Protein AF-A0A2I0R6A2-F1 (afdb_monomer)

Nearest PDB structures (foldseek):
  1ihr-assembly1_A  TM=4.446E-01  e=3.724E+00  Escherichia coli

InterPro domains:
  IPR037682 TonB, C-terminal [PF03544] (69-120)

Structure (mmCIF, N/CA/C/O backbone):
data_AF-A0A2I0R6A2-F1
#
_entry.id   AF-A0A2I0R6A2-F1
#
loop_
_atom_site.group_PDB
_atom_site.id
_atom_site.type_symbol
_atom_site.label_atom_id
_atom_site.label_alt_id
_atom_site.label_comp_id
_atom_site.label_asym_id
_atom_site.label_entity_id
_atom_site.label_seq_id
_atom_site.pdbx_PDB_ins_code
_atom_site.Cartn_x
_atom_site.Cartn_y
_atom_site.Cartn_z
_atom_site.occupancy
_atom_site.B_iso_or_equiv
_atom_site.auth_seq_id
_atom_site.auth_comp_id
_atom_site.auth_asym_id
_atom_site.auth_atom_id
_atom_site.pdbx_PDB_model_num
ATOM 1 N N . MET A 1 1 ? 25.725 -19.251 46.374 1.00 68.19 1 MET A N 1
ATOM 2 C CA . MET A 1 1 ? 26.656 -18.684 45.368 1.00 68.19 1 MET A CA 1
ATOM 3 C C . MET A 1 1 ? 27.340 -19.747 44.499 1.00 68.19 1 MET A C 1
ATOM 5 O O . MET A 1 1 ? 27.272 -19.630 43.287 1.00 68.19 1 MET A O 1
ATOM 9 N N . LYS A 1 2 ? 27.905 -20.830 45.061 1.00 69.00 2 LYS A N 1
ATOM 10 C CA . LYS A 1 2 ? 28.638 -21.866 44.290 1.00 69.00 2 LYS A CA 1
ATOM 11 C C . LYS A 1 2 ? 27.820 -22.585 43.194 1.00 69.00 2 LYS A C 1
ATOM 13 O O . LYS A 1 2 ? 28.358 -22.893 42.141 1.00 69.00 2 LYS A O 1
ATOM 18 N N . ARG A 1 3 ? 26.513 -22.802 43.409 1.00 73.00 3 ARG A N 1
ATOM 19 C CA . ARG A 1 3 ? 25.616 -23.455 42.430 1.00 73.00 3 ARG A CA 1
ATOM 20 C C . ARG A 1 3 ? 25.331 -22.590 41.193 1.00 73.00 3 ARG A C 1
ATOM 22 O O . ARG A 1 3 ? 25.258 -23.122 40.099 1.00 73.00 3 ARG A O 1
ATOM 29 N N . PHE A 1 4 ? 25.247 -21.269 41.355 1.00 83.38 4 PHE A N 1
ATOM 30 C CA . PHE A 1 4 ? 25.045 -20.339 40.235 1.00 83.38 4 PHE A CA 1
ATOM 31 C C . PHE A 1 4 ? 26.308 -20.175 39.384 1.00 83.38 4 PHE A C 1
ATOM 33 O O . PHE A 1 4 ? 26.213 -20.115 38.164 1.00 83.38 4 PHE A O 1
ATOM 40 N N . VAL A 1 5 ? 27.488 -20.184 40.014 1.00 85.69 5 VAL A N 1
ATOM 41 C CA . VAL A 1 5 ? 28.778 -20.156 39.301 1.00 85.69 5 VAL A CA 1
ATOM 42 C C . VAL A 1 5 ? 28.961 -21.418 38.450 1.00 85.69 5 VAL A C 1
ATOM 44 O O . VAL A 1 5 ? 29.410 -21.322 37.314 1.00 85.69 5 VAL A O 1
ATOM 47 N N . LEU A 1 6 ? 28.545 -22.586 38.955 1.00 81.19 6 LEU A N 1
ATOM 48 C CA . LEU A 1 6 ? 28.593 -23.839 38.195 1.00 81.19 6 LEU A CA 1
ATOM 49 C C . LEU A 1 6 ? 27.650 -23.815 36.977 1.00 81.19 6 LEU A C 1
ATOM 51 O O . LEU A 1 6 ? 28.043 -24.244 35.899 1.00 81.19 6 LEU A O 1
ATOM 55 N N . VAL A 1 7 ? 26.432 -23.281 37.132 1.00 83.56 7 VAL A N 1
ATOM 56 C CA . VAL A 1 7 ? 25.452 -23.171 36.033 1.00 83.56 7 VAL A CA 1
ATOM 57 C C . VAL A 1 7 ? 25.918 -22.178 34.964 1.00 83.56 7 VAL A C 1
ATOM 59 O O . VAL A 1 7 ? 25.796 -22.473 33.780 1.00 83.56 7 VAL A O 1
ATOM 62 N N . LEU A 1 8 ? 26.520 -21.049 35.359 1.00 82.19 8 LEU A N 1
ATOM 63 C CA . LEU A 1 8 ? 27.106 -20.084 34.420 1.00 82.19 8 LEU A CA 1
ATOM 64 C C . LEU A 1 8 ? 28.306 -20.660 33.659 1.00 82.19 8 LEU A C 1
ATOM 66 O O . LEU A 1 8 ? 28.421 -20.437 32.457 1.00 82.19 8 LEU A O 1
ATOM 70 N N . LEU A 1 9 ? 29.161 -21.444 34.322 1.00 82.44 9 LEU A N 1
ATOM 71 C CA . LEU A 1 9 ? 30.262 -22.144 33.654 1.00 82.44 9 LEU A CA 1
ATOM 72 C C . LEU A 1 9 ? 29.755 -23.205 32.669 1.00 82.44 9 LEU A C 1
ATOM 74 O O . LEU A 1 9 ? 30.326 -23.354 31.592 1.00 82.44 9 LEU A O 1
ATOM 78 N N . PHE A 1 10 ? 28.661 -23.897 32.992 1.00 86.25 10 PHE A N 1
ATOM 79 C CA . PHE A 1 10 ? 28.057 -24.880 32.091 1.00 86.25 10 PHE A CA 1
ATOM 80 C C . PHE A 1 10 ? 27.416 -24.226 30.858 1.00 86.25 10 PHE A C 1
ATOM 82 O O . PHE A 1 10 ? 27.575 -24.713 29.741 1.00 86.25 10 PHE A O 1
ATOM 89 N N . PHE A 1 11 ? 26.739 -23.090 31.043 1.00 83.88 11 PHE A N 1
ATOM 9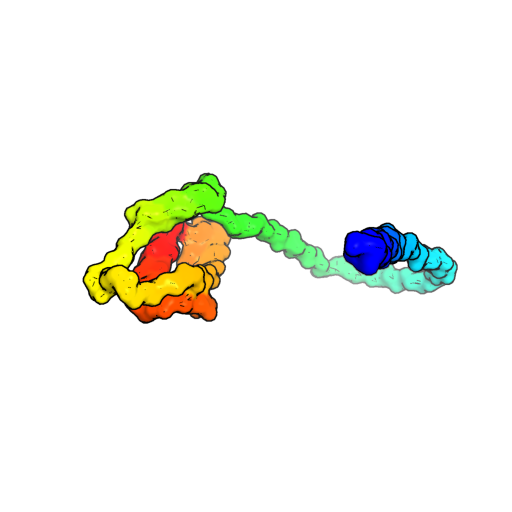0 C CA . PHE A 1 11 ? 26.166 -22.316 29.940 1.00 83.88 11 PHE A CA 1
ATOM 91 C C . PHE A 1 11 ? 27.252 -21.725 29.029 1.00 83.88 11 PHE A C 1
ATOM 93 O O . PHE A 1 11 ? 27.122 -21.773 27.809 1.00 83.88 11 PHE A O 1
ATOM 100 N N . ALA A 1 12 ? 28.356 -21.234 29.604 1.00 83.88 12 ALA A N 1
ATOM 101 C CA . ALA A 1 12 ? 29.505 -20.752 28.837 1.00 83.88 12 ALA A CA 1
ATOM 102 C C . ALA A 1 12 ? 30.196 -21.880 28.044 1.00 83.88 12 ALA A C 1
ATOM 104 O O . ALA A 1 12 ? 30.609 -21.665 26.905 1.00 83.88 12 ALA A O 1
ATOM 105 N N . LEU A 1 13 ? 30.270 -23.092 28.609 1.00 81.00 13 LEU A N 1
ATOM 106 C CA . LEU A 1 13 ? 30.822 -24.268 27.930 1.00 81.00 13 LEU A CA 1
ATOM 107 C C . LEU A 1 13 ? 29.955 -24.710 26.737 1.00 81.00 13 LEU A C 1
ATOM 109 O O . LEU A 1 13 ? 30.496 -25.075 25.697 1.00 81.00 13 LEU A O 1
ATOM 113 N N . LEU A 1 14 ? 28.623 -24.625 26.848 1.00 76.75 14 LEU A N 1
ATOM 114 C CA . LEU A 1 14 ? 27.700 -24.952 25.751 1.00 76.75 14 LEU A CA 1
ATOM 115 C C . LEU A 1 14 ? 27.826 -23.999 24.551 1.00 76.75 14 LEU A C 1
ATOM 117 O O . LEU A 1 14 ? 27.720 -24.439 23.407 1.00 76.75 14 LEU A O 1
ATOM 121 N N . ILE A 1 15 ? 28.098 -22.713 24.791 1.00 74.25 15 ILE A N 1
ATOM 122 C CA . ILE A 1 15 ? 28.253 -21.715 23.718 1.00 74.25 15 ILE A CA 1
ATOM 123 C C . ILE A 1 15 ? 29.521 -21.978 22.885 1.00 74.25 15 ILE A C 1
ATOM 125 O O . ILE A 1 15 ? 29.502 -21.790 21.670 1.00 74.25 15 ILE A O 1
ATOM 129 N N . LEU A 1 16 ? 30.602 -22.479 23.496 1.00 68.56 16 LEU A N 1
ATOM 130 C CA . LEU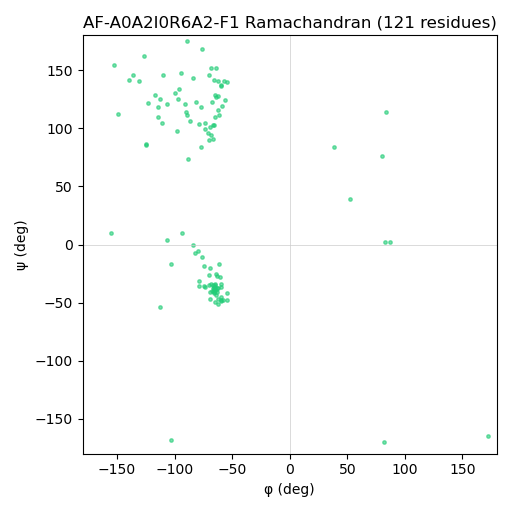 A 1 16 ? 31.856 -22.771 22.784 1.00 68.56 16 LEU A CA 1
ATOM 131 C C . LEU A 1 16 ? 31.759 -23.969 21.825 1.00 68.56 16 LEU A C 1
ATOM 133 O O . LEU A 1 16 ? 32.474 -24.002 20.827 1.00 68.56 16 LEU A O 1
ATOM 137 N N . ILE A 1 17 ? 30.857 -24.924 22.072 1.00 71.62 17 IL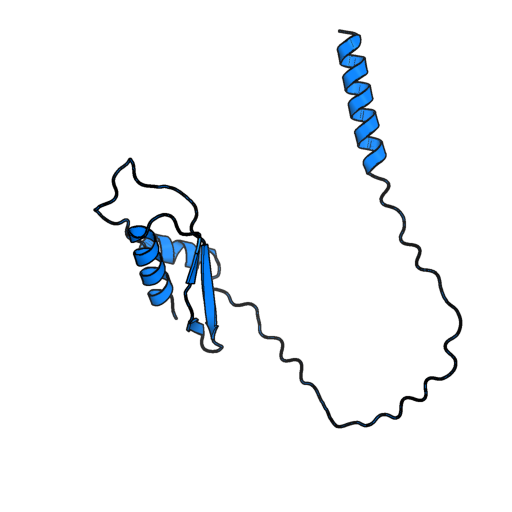E A N 1
ATOM 138 C CA . ILE A 1 17 ? 30.691 -26.111 21.211 1.00 71.62 17 ILE A CA 1
ATOM 139 C C . ILE A 1 17 ? 29.968 -25.758 19.893 1.00 71.62 17 ILE A C 1
ATOM 141 O O . ILE A 1 17 ? 30.083 -26.485 18.911 1.00 71.62 17 ILE A O 1
ATOM 145 N N . SER A 1 18 ? 29.269 -24.620 19.818 1.00 62.72 18 SER A N 1
ATOM 146 C CA . SER A 1 18 ? 28.452 -24.263 18.643 1.00 62.72 18 SER A CA 1
ATOM 147 C C . SER A 1 18 ? 29.219 -23.588 17.492 1.00 62.72 18 SER A C 1
ATOM 149 O O . SER A 1 18 ? 28.607 -23.271 16.478 1.00 62.72 18 SER A O 1
ATOM 151 N N . GLN A 1 19 ? 30.534 -23.358 17.611 1.00 60.31 19 GLN A N 1
ATOM 152 C CA . GLN A 1 19 ? 31.314 -22.594 16.616 1.00 60.31 19 GLN A CA 1
ATOM 153 C C . GLN A 1 19 ? 32.246 -23.433 15.718 1.00 60.31 19 GLN A C 1
ATOM 155 O O . GLN A 1 19 ? 32.932 -22.861 14.875 1.00 60.31 19 GLN A O 1
ATOM 160 N N . SER A 1 20 ? 32.267 -24.769 15.800 1.00 60.34 20 SER A N 1
ATOM 161 C CA . SER A 1 20 ? 32.939 -25.581 14.768 1.00 60.34 20 SER A CA 1
ATOM 162 C C . SER A 1 20 ? 31.969 -25.906 13.630 1.00 60.34 20 SER A C 1
ATOM 164 O O . SER A 1 20 ? 31.479 -27.027 13.502 1.00 60.34 20 SER A O 1
ATOM 166 N N . GLY A 1 21 ? 31.670 -24.900 12.808 1.00 54.72 21 GLY A N 1
ATOM 167 C CA . GLY A 1 21 ? 31.137 -25.125 11.468 1.00 54.72 21 GLY A CA 1
ATOM 168 C C . GLY A 1 21 ? 32.131 -25.977 10.675 1.00 54.72 21 GLY A C 1
ATOM 169 O O . GLY A 1 21 ? 33.293 -25.606 10.526 1.00 54.72 21 GLY A O 1
ATOM 170 N N . ASN A 1 22 ? 31.685 -27.155 10.248 1.00 63.34 22 ASN A N 1
ATOM 171 C CA . ASN A 1 22 ? 32.499 -28.169 9.585 1.00 63.34 22 ASN A CA 1
ATOM 172 C C . ASN A 1 22 ? 33.181 -27.626 8.313 1.00 63.34 22 ASN A C 1
ATOM 174 O O . ASN A 1 22 ? 32.535 -26.904 7.548 1.00 63.34 22 ASN A O 1
ATOM 178 N N . PRO A 1 23 ? 34.442 -27.998 8.025 1.00 50.81 23 PRO A N 1
ATOM 179 C CA . PRO A 1 23 ? 35.037 -27.717 6.728 1.00 50.81 23 PRO A CA 1
ATOM 180 C C . PRO A 1 23 ? 34.272 -28.489 5.648 1.00 50.81 23 PRO A C 1
ATOM 182 O O . PRO A 1 23 ? 34.090 -29.703 5.742 1.00 50.81 23 PRO A O 1
ATOM 185 N N . VAL A 1 24 ? 33.816 -27.774 4.621 1.00 48.28 24 VAL A N 1
ATOM 186 C CA . VAL A 1 24 ? 33.248 -28.377 3.414 1.00 48.28 24 VAL A CA 1
ATOM 187 C C . VAL A 1 24 ? 34.374 -29.115 2.694 1.00 48.28 24 VAL A C 1
ATOM 189 O O . VAL A 1 24 ? 35.223 -28.504 2.049 1.00 48.28 24 VAL A O 1
ATOM 192 N N . ILE A 1 25 ? 34.387 -30.438 2.832 1.00 51.78 25 ILE A N 1
ATOM 193 C CA . ILE A 1 25 ? 35.120 -31.339 1.950 1.00 51.78 25 ILE A CA 1
ATOM 194 C C . ILE A 1 25 ? 34.140 -31.678 0.828 1.00 51.78 25 ILE A C 1
ATOM 196 O O . ILE A 1 25 ? 33.136 -32.342 1.072 1.00 51.78 25 ILE A O 1
ATOM 200 N N . SER A 1 26 ? 34.400 -31.206 -0.389 1.00 49.53 26 SER A N 1
ATOM 201 C CA . SER A 1 26 ? 33.857 -31.860 -1.578 1.00 49.53 26 SER A CA 1
ATOM 202 C C . SER A 1 26 ? 35.036 -32.410 -2.351 1.00 49.53 26 SER A C 1
ATOM 204 O O . S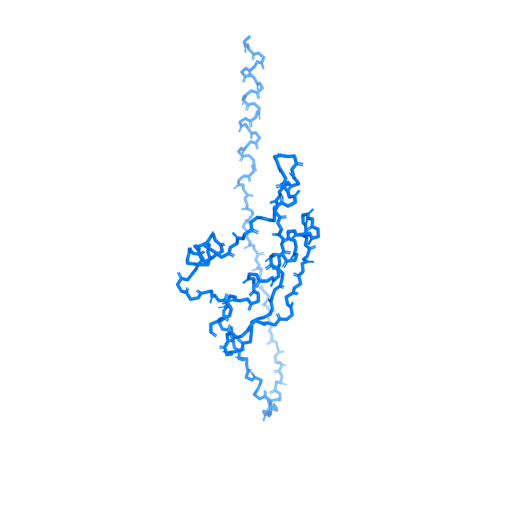ER A 1 26 ? 35.875 -31.673 -2.866 1.00 49.53 26 SER A O 1
ATOM 206 N N . GLU A 1 27 ? 35.107 -33.729 -2.329 1.00 59.44 27 GLU A N 1
ATOM 207 C CA . GLU A 1 27 ? 36.136 -34.552 -2.926 1.00 59.44 27 GLU A CA 1
ATOM 208 C C . GLU A 1 27 ? 36.181 -34.388 -4.445 1.00 59.44 27 GLU A C 1
ATOM 210 O O . GLU A 1 27 ? 35.167 -34.310 -5.142 1.00 59.44 27 GLU A O 1
ATOM 215 N N . THR A 1 28 ? 37.411 -34.372 -4.940 1.00 51.09 28 THR A N 1
ATOM 216 C CA . THR A 1 28 ? 37.779 -34.599 -6.328 1.00 51.09 28 THR A CA 1
ATOM 217 C C . THR A 1 28 ? 37.351 -36.008 -6.742 1.00 51.09 28 THR A C 1
ATOM 219 O O . THR A 1 28 ? 37.951 -36.991 -6.318 1.00 51.09 28 THR A O 1
ATOM 222 N N . ILE A 1 29 ? 36.361 -36.104 -7.625 1.00 50.25 29 ILE A N 1
ATOM 223 C CA . ILE A 1 29 ? 36.141 -37.267 -8.493 1.00 50.25 29 ILE A CA 1
ATOM 224 C C . ILE A 1 29 ? 36.486 -36.728 -9.892 1.00 50.25 29 ILE A C 1
ATOM 226 O O . ILE A 1 29 ? 35.821 -35.829 -10.389 1.00 50.25 29 ILE A O 1
ATOM 230 N N . GLY A 1 30 ? 37.625 -37.039 -10.510 1.00 46.22 30 GLY A N 1
ATOM 231 C CA . GLY A 1 30 ? 38.113 -38.389 -10.739 1.00 46.22 30 GLY A CA 1
ATOM 232 C C . GLY A 1 30 ? 37.390 -38.965 -11.955 1.00 46.22 30 GLY A C 1
ATOM 233 O O . GLY A 1 30 ? 36.507 -39.791 -11.787 1.00 46.22 30 GLY A O 1
ATOM 234 N N . ASN A 1 31 ? 37.801 -38.526 -13.151 1.00 49.06 31 ASN A N 1
ATOM 235 C CA . ASN A 1 31 ? 37.403 -39.037 -14.469 1.00 49.06 31 ASN A CA 1
ATOM 236 C C . ASN A 1 31 ? 36.081 -38.499 -15.063 1.00 49.06 31 ASN A C 1
ATOM 238 O O . ASN A 1 31 ? 34.990 -38.797 -14.590 1.00 49.06 31 ASN A O 1
ATOM 242 N N . CYS A 1 32 ? 36.192 -37.760 -16.171 1.00 47.22 32 CYS A N 1
ATOM 243 C CA . CYS A 1 32 ? 35.084 -37.514 -17.092 1.00 47.22 32 CYS A CA 1
ATOM 244 C C . CYS A 1 32 ? 35.544 -37.958 -18.482 1.00 47.22 32 CYS A C 1
ATOM 246 O O . CYS A 1 32 ? 36.094 -37.175 -19.258 1.00 47.22 32 CYS A O 1
ATOM 248 N N . ASP A 1 33 ? 35.366 -39.249 -18.754 1.00 51.22 33 ASP A N 1
ATOM 249 C CA . ASP A 1 33 ? 35.444 -39.778 -20.106 1.00 51.22 33 ASP A CA 1
ATOM 250 C C . ASP A 1 33 ? 34.300 -39.171 -20.932 1.00 51.22 33 ASP A C 1
ATOM 252 O O . ASP A 1 33 ? 33.125 -39.457 -20.729 1.00 51.22 33 ASP A O 1
ATOM 256 N N . THR A 1 34 ? 34.685 -38.298 -21.858 1.00 51.84 34 THR A N 1
ATOM 257 C CA . THR A 1 34 ? 34.046 -38.022 -23.153 1.00 51.84 34 THR A CA 1
ATOM 258 C C . THR A 1 34 ? 32.509 -38.021 -23.197 1.00 51.84 34 THR A C 1
ATOM 260 O O . THR A 1 34 ? 31.877 -38.959 -23.679 1.00 51.84 34 THR A O 1
ATOM 263 N N . ILE A 1 35 ? 31.891 -36.891 -22.839 1.00 51.53 35 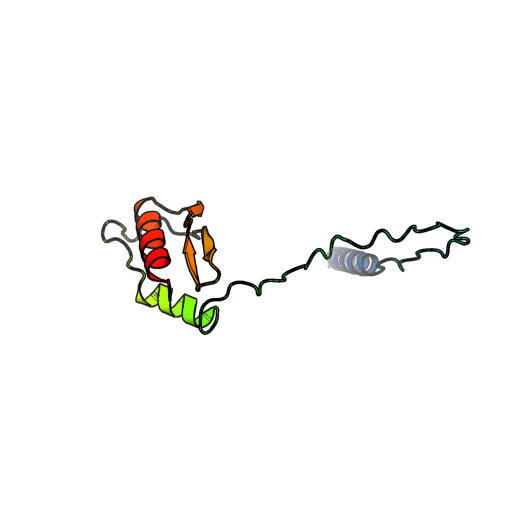ILE A N 1
ATOM 264 C CA . ILE A 1 35 ? 30.553 -36.552 -23.344 1.00 51.53 35 ILE A CA 1
ATOM 265 C C . ILE A 1 35 ? 30.740 -35.837 -24.685 1.00 51.53 35 ILE A C 1
ATOM 267 O O . ILE A 1 35 ? 31.157 -34.680 -24.745 1.00 51.53 35 ILE A O 1
ATOM 271 N N . SER A 1 36 ? 30.435 -36.529 -25.781 1.00 50.06 36 SER A N 1
ATOM 272 C CA . SER A 1 36 ? 30.298 -35.931 -27.106 1.00 50.06 36 SER A CA 1
ATOM 273 C C . SER A 1 36 ? 29.089 -34.990 -27.125 1.00 50.06 36 SER A C 1
ATOM 275 O O . SER A 1 36 ? 27.967 -35.408 -27.413 1.00 50.06 36 SER A O 1
ATOM 277 N N . ILE A 1 37 ? 29.309 -33.713 -26.810 1.00 55.00 37 ILE A N 1
ATOM 278 C CA . ILE A 1 37 ? 28.312 -32.663 -27.021 1.00 55.00 37 ILE A CA 1
ATOM 279 C C . ILE A 1 37 ? 28.251 -32.375 -28.522 1.00 55.00 37 ILE A C 1
ATOM 281 O O . ILE A 1 37 ? 29.074 -31.642 -29.070 1.00 55.00 37 ILE A O 1
ATOM 285 N N . GLN A 1 38 ? 27.256 -32.957 -29.192 1.00 51.84 38 GLN A N 1
ATOM 286 C CA . GLN A 1 38 ? 26.768 -32.412 -30.452 1.00 51.84 38 GLN A CA 1
ATOM 287 C C . GLN A 1 38 ? 26.127 -31.059 -30.139 1.00 51.84 38 GLN A C 1
ATOM 289 O O . GLN A 1 38 ? 25.048 -30.973 -29.558 1.00 51.84 38 GLN A O 1
ATOM 294 N N . LYS A 1 39 ? 26.858 -29.989 -30.453 1.00 45.94 39 LYS A N 1
ATOM 295 C CA . LYS A 1 39 ? 26.417 -28.608 -30.285 1.00 45.94 39 LYS A CA 1
ATOM 296 C C . LYS A 1 39 ? 25.449 -28.263 -31.416 1.00 45.94 39 LYS A C 1
ATOM 298 O O . LYS A 1 39 ? 25.849 -27.697 -32.429 1.00 45.94 39 LYS A O 1
ATOM 303 N N . ASP A 1 40 ? 24.186 -28.627 -31.232 1.00 55.06 40 ASP A N 1
ATOM 304 C CA . ASP A 1 40 ? 23.087 -28.036 -31.984 1.00 55.06 40 ASP A CA 1
ATOM 305 C C . ASP A 1 40 ? 22.854 -26.616 -31.447 1.00 55.06 40 ASP A C 1
ATOM 307 O O . ASP A 1 40 ? 22.408 -26.394 -30.318 1.00 55.06 40 ASP A O 1
ATOM 311 N N . THR A 1 41 ? 23.300 -25.633 -32.223 1.00 65.94 41 THR A N 1
ATOM 312 C CA . THR A 1 41 ? 23.239 -24.211 -31.878 1.00 65.94 41 THR A CA 1
ATOM 313 C C . THR A 1 41 ? 22.021 -23.607 -32.567 1.00 65.94 41 THR A C 1
ATOM 315 O O . THR A 1 41 ? 22.124 -23.228 -33.727 1.00 65.94 41 THR A O 1
ATOM 318 N N . SER A 1 42 ? 20.883 -23.465 -31.875 1.00 60.38 42 SER A N 1
ATOM 319 C CA . SER A 1 42 ? 19.806 -22.589 -32.382 1.00 60.38 42 SER A CA 1
ATOM 320 C C . SER A 1 42 ? 18.830 -22.005 -31.347 1.00 60.38 42 SER A C 1
ATOM 322 O O . SER A 1 42 ? 17.855 -21.360 -31.733 1.00 60.38 42 SER A O 1
ATOM 324 N N . HIS A 1 43 ? 19.072 -22.128 -30.041 1.00 54.72 43 HIS A N 1
ATOM 325 C CA . HIS A 1 43 ? 18.254 -21.418 -29.052 1.00 54.72 43 HIS A CA 1
ATOM 326 C C . HIS A 1 43 ? 19.140 -20.577 -28.142 1.00 54.72 43 HIS A C 1
ATOM 328 O O . HIS A 1 43 ? 19.564 -21.001 -27.071 1.00 54.72 43 HIS A O 1
ATOM 334 N N . ILE A 1 44 ? 19.435 -19.354 -28.589 1.00 57.19 44 ILE A N 1
ATOM 335 C CA . ILE A 1 44 ? 19.978 -18.319 -27.711 1.00 57.19 44 ILE A CA 1
ATOM 336 C C . ILE A 1 44 ? 18.840 -17.922 -26.765 1.00 57.19 44 ILE A C 1
ATOM 338 O O . ILE A 1 44 ? 18.036 -17.046 -27.077 1.00 57.19 44 ILE A O 1
ATOM 342 N N . VAL A 1 45 ? 18.731 -18.598 -25.621 1.00 60.28 45 VAL A N 1
ATOM 343 C CA . VAL A 1 45 ? 17.859 -18.154 -24.531 1.00 60.28 45 VAL A CA 1
ATOM 344 C C . VAL A 1 45 ? 18.512 -16.910 -23.940 1.00 60.28 45 VAL A C 1
ATOM 346 O O . VAL A 1 45 ? 19.453 -16.983 -23.152 1.00 60.28 45 VAL A O 1
ATOM 349 N N . LYS A 1 46 ? 18.067 -15.738 -24.394 1.00 66.25 46 LYS A N 1
ATOM 350 C CA . LYS A 1 46 ? 18.477 -14.460 -23.820 1.00 66.25 46 LYS A CA 1
ATOM 351 C C . LYS A 1 46 ? 17.854 -14.360 -22.427 1.00 66.25 46 LYS A C 1
ATOM 353 O O . LYS A 1 46 ? 16.672 -14.058 -22.303 1.00 66.25 46 LYS A O 1
ATOM 358 N N . PHE A 1 47 ? 18.643 -14.613 -21.387 1.00 69.62 47 PHE A N 1
ATOM 359 C CA . PHE A 1 47 ? 18.260 -14.308 -20.010 1.00 69.62 47 PHE A CA 1
ATOM 360 C C . PHE A 1 47 ? 18.226 -12.785 -19.854 1.00 69.62 47 PHE A C 1
ATOM 362 O O . PHE A 1 47 ? 19.256 -12.142 -19.662 1.00 69.62 47 PHE A O 1
ATOM 369 N N . ILE A 1 48 ? 17.049 -12.185 -20.032 1.00 74.19 48 ILE A N 1
ATOM 370 C CA . ILE A 1 48 ? 16.843 -10.770 -19.727 1.00 74.19 48 ILE A CA 1
ATOM 371 C C . ILE A 1 48 ? 16.679 -10.679 -18.211 1.00 74.19 48 ILE A C 1
ATOM 373 O O . ILE A 1 48 ? 15.647 -11.067 -17.671 1.00 74.19 48 ILE A O 1
ATOM 377 N N . SER A 1 49 ? 17.725 -10.217 -17.527 1.00 78.44 49 SER A N 1
ATOM 378 C CA . SER A 1 49 ? 17.635 -9.830 -16.121 1.00 78.44 49 SER A CA 1
ATOM 379 C C . SER A 1 49 ? 16.965 -8.463 -16.050 1.00 78.44 49 SER A C 1
ATOM 381 O O . SER A 1 49 ? 17.503 -7.493 -16.585 1.00 78.44 49 SER A O 1
ATOM 383 N N . TYR A 1 50 ? 15.806 -8.383 -15.402 1.00 74.56 50 TYR A N 1
ATOM 384 C CA . TYR A 1 50 ? 15.195 -7.102 -15.053 1.00 74.56 50 TYR A CA 1
ATOM 385 C C . TYR A 1 50 ? 15.797 -6.601 -13.735 1.00 74.56 50 TYR A C 1
ATOM 387 O O . TYR A 1 50 ? 16.119 -7.424 -12.873 1.00 74.56 50 TYR A O 1
ATOM 395 N N . PRO A 1 51 ? 16.002 -5.284 -13.576 1.00 80.25 51 PRO A N 1
ATOM 396 C CA . PRO A 1 51 ? 16.365 -4.729 -12.281 1.00 80.25 51 PRO A CA 1
ATOM 397 C C . PRO A 1 51 ? 15.223 -4.949 -11.281 1.00 80.25 51 PRO A C 1
ATOM 399 O O . PRO A 1 51 ? 14.055 -5.014 -11.668 1.00 80.25 51 PRO A O 1
ATOM 402 N N . GLU A 1 52 ? 15.557 -5.052 -9.996 1.00 83.31 52 GLU A N 1
ATOM 403 C CA . GLU A 1 52 ? 14.544 -5.067 -8.941 1.00 83.31 52 GLU A CA 1
ATOM 404 C C . GLU A 1 52 ? 13.731 -3.766 -8.978 1.00 83.31 52 GLU A C 1
ATOM 406 O O . GLU A 1 52 ? 14.284 -2.674 -9.148 1.00 83.31 52 GLU A O 1
ATOM 411 N N . ALA A 1 53 ? 12.412 -3.882 -8.826 1.00 85.38 53 ALA A N 1
ATOM 412 C CA . ALA A 1 53 ? 11.537 -2.722 -8.769 1.00 85.38 53 ALA A CA 1
ATOM 413 C C . ALA A 1 53 ? 11.848 -1.899 -7.510 1.00 85.38 53 ALA A C 1
ATOM 415 O O . ALA A 1 53 ? 11.885 -2.428 -6.399 1.00 85.38 53 ALA A O 1
ATOM 416 N N . SER A 1 54 ? 12.060 -0.597 -7.685 1.00 87.06 54 SER A N 1
ATOM 417 C CA . SER A 1 54 ? 12.358 0.325 -6.592 1.00 87.06 54 SER A CA 1
ATOM 418 C C . SER A 1 54 ? 11.621 1.639 -6.804 1.00 87.06 54 SER A C 1
ATOM 420 O O . SER A 1 54 ? 11.491 2.112 -7.934 1.00 87.06 54 SER A O 1
ATOM 422 N N . PHE A 1 55 ? 11.131 2.223 -5.713 1.00 89.12 55 PHE A N 1
ATOM 423 C CA . PHE A 1 55 ? 10.460 3.517 -5.751 1.00 89.12 55 PHE A CA 1
ATOM 424 C C . PHE A 1 55 ? 11.457 4.624 -6.146 1.00 89.12 55 PHE A C 1
ATOM 426 O O . PHE A 1 55 ? 12.610 4.578 -5.700 1.00 89.12 55 PHE A O 1
ATOM 433 N N . PRO A 1 56 ? 11.065 5.629 -6.954 1.00 88.06 56 PRO A N 1
ATOM 434 C CA . PRO A 1 56 ? 11.941 6.753 -7.275 1.00 88.06 56 PRO A CA 1
ATOM 435 C C . PRO A 1 56 ? 12.420 7.464 -6.001 1.00 88.06 56 PRO A C 1
ATOM 437 O O . PRO A 1 56 ? 11.617 7.882 -5.175 1.00 88.06 56 PRO A O 1
ATOM 440 N N . GLY A 1 57 ? 13.736 7.583 -5.814 1.00 89.88 57 GLY A N 1
ATOM 441 C CA . GLY A 1 57 ? 14.311 8.122 -4.569 1.00 89.88 57 GLY A CA 1
ATOM 442 C C . GLY A 1 57 ? 14.440 7.102 -3.427 1.00 89.88 57 GLY A C 1
ATOM 443 O O . GLY A 1 57 ? 14.929 7.435 -2.352 1.00 89.88 57 GLY A O 1
ATOM 444 N N . GLY A 1 58 ? 14.080 5.842 -3.669 1.00 92.00 58 GLY A N 1
ATOM 445 C CA . GLY A 1 58 ? 14.275 4.730 -2.749 1.00 92.00 58 GLY A CA 1
ATOM 446 C C . GLY A 1 58 ? 13.204 4.610 -1.656 1.00 92.00 58 GLY A C 1
ATOM 447 O O . GLY A 1 58 ? 12.165 5.275 -1.692 1.00 92.00 58 GLY A O 1
ATOM 448 N N . PRO A 1 59 ? 13.440 3.738 -0.658 1.00 91.19 59 PRO A N 1
ATOM 449 C CA . PRO A 1 59 ? 12.455 3.429 0.382 1.00 91.19 59 PRO A CA 1
ATOM 450 C C . PRO A 1 59 ? 12.080 4.621 1.273 1.00 91.19 59 PRO A C 1
ATOM 452 O O . PRO A 1 59 ? 10.987 4.654 1.838 1.00 91.19 59 PRO A O 1
ATOM 455 N N . GLU A 1 60 ? 12.980 5.592 1.437 1.00 94.19 60 GLU A N 1
ATOM 456 C CA . GLU A 1 60 ? 12.733 6.776 2.266 1.00 94.19 60 GLU A CA 1
ATOM 457 C C . GLU A 1 60 ? 11.679 7.695 1.642 1.00 94.19 60 GLU A C 1
ATOM 459 O O . GLU A 1 60 ? 10.716 8.062 2.319 1.00 94.19 60 GLU A O 1
ATOM 464 N N . GLU A 1 61 ? 11.799 7.987 0.344 1.00 94.12 61 GLU A N 1
ATOM 465 C CA . GLU A 1 61 ? 10.815 8.796 -0.382 1.00 94.12 61 GLU A CA 1
ATOM 466 C C . GLU A 1 61 ? 9.464 8.085 -0.487 1.00 94.12 61 GLU A C 1
ATOM 468 O O . GLU A 1 61 ? 8.423 8.720 -0.332 1.00 94.12 61 GLU A O 1
ATOM 473 N N . MET A 1 62 ? 9.457 6.756 -0.623 1.00 91.62 62 MET A N 1
ATOM 474 C CA . MET A 1 62 ? 8.221 5.971 -0.560 1.00 91.62 62 MET A CA 1
ATOM 475 C C . MET A 1 62 ? 7.515 6.151 0.791 1.00 91.62 62 MET A C 1
ATOM 477 O O . MET A 1 62 ? 6.317 6.421 0.853 1.00 91.62 62 MET A O 1
ATOM 481 N N . ASN A 1 63 ? 8.259 6.044 1.896 1.00 92.88 63 ASN A N 1
ATOM 482 C CA . ASN A 1 63 ? 7.705 6.236 3.237 1.00 92.88 63 ASN A CA 1
ATOM 483 C C . ASN A 1 63 ? 7.175 7.656 3.448 1.00 92.88 63 ASN A C 1
ATOM 485 O O . ASN A 1 63 ? 6.16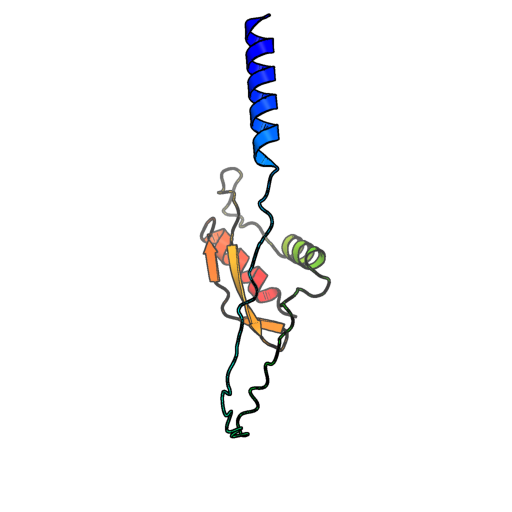6 7.845 4.129 1.00 92.88 63 ASN A O 1
ATOM 489 N N . LYS A 1 64 ? 7.860 8.656 2.894 1.00 94.75 64 LYS A N 1
ATOM 490 C CA . LYS A 1 64 ? 7.417 10.047 2.933 1.00 94.75 64 LYS A CA 1
ATOM 491 C C . LYS A 1 64 ? 6.123 10.233 2.145 1.00 94.75 64 LYS A C 1
ATOM 493 O O . LYS A 1 64 ? 5.159 10.745 2.706 1.00 94.75 64 LYS A O 1
ATOM 498 N N . TYR A 1 65 ? 6.070 9.728 0.914 1.00 94.25 65 TYR A N 1
ATOM 499 C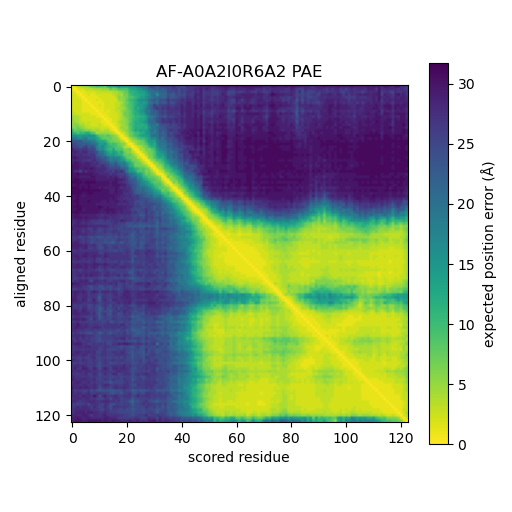 CA . TYR A 1 65 ? 4.870 9.753 0.084 1.00 94.25 65 TYR A CA 1
ATOM 500 C C . TYR A 1 65 ? 3.678 9.129 0.814 1.00 94.25 65 TYR A C 1
ATOM 502 O O . TYR A 1 65 ? 2.612 9.739 0.885 1.00 94.25 65 TYR A O 1
ATOM 510 N N . ILE A 1 66 ? 3.864 7.948 1.414 1.00 92.88 66 ILE A N 1
ATOM 511 C CA . ILE A 1 66 ? 2.805 7.278 2.173 1.00 92.88 66 ILE A CA 1
ATOM 512 C C . ILE A 1 66 ? 2.348 8.166 3.333 1.00 92.88 66 ILE A C 1
ATOM 514 O O . ILE A 1 66 ? 1.156 8.399 3.471 1.00 92.88 66 ILE A O 1
ATOM 518 N N . LYS A 1 67 ? 3.260 8.723 4.137 1.00 93.00 67 LYS A N 1
ATOM 519 C CA . LYS A 1 67 ? 2.892 9.601 5.264 1.00 93.00 67 LYS A CA 1
ATOM 520 C C . LYS A 1 67 ? 2.116 10.848 4.840 1.00 93.00 67 LYS A C 1
ATOM 522 O O . LYS A 1 67 ? 1.249 11.291 5.582 1.00 93.00 67 LYS A O 1
ATOM 527 N N . GLU A 1 68 ? 2.447 11.422 3.689 1.00 94.56 68 GLU A N 1
ATOM 528 C CA . GLU A 1 68 ? 1.810 12.641 3.179 1.00 94.56 68 GLU A CA 1
ATOM 529 C C . GLU A 1 68 ? 0.443 12.366 2.535 1.00 94.56 68 GLU A C 1
ATOM 531 O O . GLU A 1 68 ? -0.446 13.213 2.599 1.00 94.56 68 GLU A O 1
ATOM 536 N N . ASN A 1 69 ? 0.258 11.186 1.936 1.00 95.06 69 ASN A N 1
ATOM 537 C CA . ASN A 1 69 ? -0.943 10.854 1.166 1.00 95.06 69 ASN A CA 1
ATOM 538 C C . ASN A 1 69 ? -1.930 9.940 1.900 1.00 95.06 69 ASN A C 1
ATOM 540 O O . ASN A 1 69 ? -3.082 9.837 1.468 1.00 95.06 69 ASN A O 1
ATOM 544 N N . PHE A 1 70 ? -1.501 9.273 2.971 1.00 93.50 70 PHE A N 1
ATOM 545 C CA . PHE A 1 70 ? -2.323 8.359 3.757 1.00 93.50 70 PHE A CA 1
ATOM 546 C C . PHE A 1 70 ? -3.205 9.119 4.746 1.00 93.50 70 PHE A C 1
ATOM 548 O O . PHE A 1 70 ? -2.719 9.849 5.610 1.00 93.50 70 PHE A O 1
ATOM 555 N N . GLN A 1 71 ? -4.514 8.921 4.642 1.00 91.44 71 GLN A N 1
ATOM 556 C CA . GLN A 1 71 ? -5.510 9.554 5.493 1.00 91.44 71 GLN A CA 1
ATOM 557 C C . GLN A 1 71 ? -6.211 8.507 6.340 1.00 91.44 71 GLN A C 1
ATOM 559 O O . GLN A 1 71 ? -6.902 7.635 5.831 1.00 91.44 71 GLN A O 1
ATOM 564 N N . PHE A 1 72 ? -6.082 8.628 7.658 1.00 88.56 72 PHE A N 1
ATOM 565 C CA . PHE A 1 72 ? -6.799 7.743 8.563 1.00 88.56 72 PHE A CA 1
ATOM 566 C C . PHE A 1 72 ? -8.318 8.013 8.472 1.00 88.56 72 PHE A C 1
ATOM 568 O O . PHE A 1 72 ? -8.732 9.162 8.678 1.00 88.56 72 PHE A O 1
ATOM 575 N N . PRO A 1 73 ? -9.155 7.005 8.154 1.00 88.31 73 PRO A N 1
ATOM 576 C CA . PRO A 1 73 ? -10.604 7.168 8.066 1.00 88.31 73 PRO A CA 1
ATOM 577 C C . PRO A 1 73 ? -11.212 7.761 9.344 1.00 88.31 73 PRO A C 1
ATOM 579 O O . PRO A 1 73 ? -10.839 7.397 10.456 1.00 88.31 73 PRO A O 1
ATOM 582 N N . LYS A 1 74 ? -12.187 8.670 9.202 1.00 86.56 74 LYS A N 1
ATOM 583 C CA . LYS A 1 74 ? -12.819 9.368 10.346 1.00 86.56 74 LYS A CA 1
ATOM 584 C C . LYS A 1 74 ? -13.686 8.463 11.227 1.00 86.56 74 LYS A C 1
ATOM 586 O O . LYS A 1 74 ? -13.989 8.832 12.358 1.00 86.56 74 LYS A O 1
ATOM 591 N N . SER A 1 75 ? -14.124 7.328 10.691 1.00 84.50 75 SER A N 1
ATOM 592 C CA . SER A 1 75 ? -14.851 6.267 11.399 1.00 84.50 75 SER A CA 1
ATOM 593 C C . SER A 1 75 ? -14.006 5.614 12.494 1.00 84.50 75 SER A C 1
ATOM 595 O O . SER A 1 75 ? -14.548 5.104 13.474 1.00 84.50 75 SER A O 1
ATOM 597 N N . LEU A 1 76 ? -12.683 5.668 12.351 1.00 83.56 76 LEU A N 1
ATOM 598 C CA . LEU A 1 76 ? -11.728 5.022 13.228 1.00 83.56 76 LEU A CA 1
ATOM 599 C C . LEU A 1 76 ? -11.309 5.976 14.365 1.00 83.56 76 LEU A C 1
ATOM 601 O O . LEU A 1 76 ? -10.799 7.074 14.143 1.00 83.56 76 LEU A O 1
ATOM 605 N N . THR A 1 77 ? -11.548 5.561 15.611 1.00 80.25 77 THR A N 1
ATOM 606 C CA . THR A 1 77 ? -11.205 6.291 16.847 1.00 80.25 77 THR A CA 1
ATOM 607 C C . THR A 1 77 ? -9.956 5.711 17.535 1.00 80.25 77 THR A C 1
ATOM 609 O O . THR A 1 77 ? -9.244 4.894 16.957 1.00 80.25 77 THR A O 1
ATOM 612 N N . SER A 1 78 ? -9.660 6.106 18.776 1.00 74.19 78 SER A N 1
ATOM 613 C CA . SER A 1 78 ? -8.530 5.583 19.567 1.00 74.19 78 SER A CA 1
ATOM 614 C C . SER A 1 78 ? -8.594 4.079 19.867 1.00 74.19 78 SER A C 1
ATOM 616 O O . SER A 1 78 ? -7.577 3.493 20.219 1.00 74.19 78 SER A O 1
ATOM 618 N N . GLU A 1 79 ? -9.762 3.455 19.706 1.00 80.94 79 GLU A N 1
ATOM 619 C CA . GLU A 1 79 ? -9.962 2.004 19.858 1.00 80.94 79 GLU A CA 1
ATOM 620 C C . GLU A 1 79 ? -9.831 1.249 18.523 1.00 80.94 79 GLU A C 1
ATOM 622 O O . GLU A 1 79 ? -10.194 0.077 18.414 1.00 80.94 79 GLU A O 1
ATOM 627 N N . SER A 1 80 ? -9.361 1.925 17.474 1.00 81.12 80 SER A N 1
ATOM 628 C CA . SER A 1 80 ? -9.267 1.330 16.142 1.00 81.12 80 SER A CA 1
ATOM 629 C C . SER A 1 80 ? -8.218 0.233 16.075 1.00 81.12 80 SER A C 1
ATOM 631 O O . SER A 1 80 ? -7.219 0.278 16.792 1.00 81.12 80 SER A O 1
ATOM 633 N N . PRO A 1 81 ? -8.398 -0.751 15.183 1.00 80.81 81 PRO A N 1
ATOM 634 C CA . PRO A 1 81 ? -7.414 -1.801 15.008 1.00 80.81 81 PRO A CA 1
ATOM 635 C C . PRO A 1 81 ? -6.083 -1.213 14.520 1.00 80.81 81 PRO A C 1
ATOM 637 O O . PRO A 1 81 ? -6.017 -0.485 13.530 1.00 80.81 81 PRO A O 1
ATOM 640 N N . TYR A 1 82 ? -5.010 -1.557 15.231 1.00 83.00 82 TYR A N 1
ATOM 641 C CA . TYR A 1 82 ? -3.636 -1.200 14.891 1.00 83.00 82 TYR A CA 1
ATOM 642 C C . TYR A 1 82 ? -2.872 -2.444 14.449 1.00 83.00 82 TYR A C 1
ATOM 644 O O . TYR A 1 82 ? -3.069 -3.542 14.973 1.00 83.00 82 TYR A O 1
ATOM 652 N N . GLY A 1 83 ? -1.954 -2.287 13.499 1.00 88.06 83 GLY A N 1
ATOM 653 C CA . GLY A 1 83 ? -1.178 -3.414 13.009 1.00 88.06 83 GLY A CA 1
ATOM 654 C C . GLY A 1 83 ? -0.313 -3.078 11.808 1.00 88.06 83 GLY A C 1
ATOM 655 O O . GLY A 1 83 ? -0.062 -1.918 11.494 1.00 88.06 83 GLY A O 1
ATOM 656 N N . ARG A 1 84 ? 0.158 -4.135 11.146 1.00 91.25 84 ARG A N 1
ATOM 657 C CA . ARG A 1 84 ? 0.901 -4.052 9.888 1.00 91.25 84 ARG A CA 1
ATOM 658 C C . ARG A 1 84 ? 0.051 -4.657 8.785 1.00 91.25 84 ARG A C 1
ATOM 660 O O . ARG A 1 84 ? -0.337 -5.821 8.910 1.00 91.25 84 ARG A O 1
ATOM 667 N N . ALA A 1 85 ? -0.176 -3.880 7.735 1.00 92.00 85 ALA A N 1
ATOM 668 C CA . ALA A 1 85 ? -0.768 -4.357 6.500 1.00 92.00 85 ALA A CA 1
ATOM 669 C C . ALA A 1 85 ? 0.329 -4.742 5.501 1.00 92.00 85 ALA A C 1
ATOM 671 O O . ALA A 1 85 ? 1.407 -4.145 5.492 1.00 92.00 85 ALA A O 1
ATOM 672 N N . PHE A 1 86 ? 0.051 -5.742 4.672 1.00 94.38 86 PHE A N 1
ATOM 673 C CA . PHE A 1 86 ? 0.941 -6.192 3.607 1.00 94.38 86 PHE A CA 1
ATOM 674 C C . PHE A 1 86 ? 0.202 -6.109 2.279 1.00 94.38 86 PHE A C 1
ATOM 676 O O . PHE A 1 86 ? -0.847 -6.737 2.117 1.00 94.38 86 PHE A O 1
ATOM 683 N N . VAL A 1 87 ? 0.767 -5.347 1.346 1.00 92.69 87 VAL A N 1
ATOM 684 C CA . VAL A 1 87 ? 0.227 -5.149 0.002 1.00 92.69 87 VAL A CA 1
ATOM 685 C C . VAL A 1 87 ? 1.228 -5.702 -1.004 1.00 92.69 87 VAL A C 1
ATOM 687 O O . VAL A 1 87 ? 2.413 -5.382 -0.952 1.00 92.69 87 VAL A O 1
ATOM 690 N N . GLU A 1 88 ? 0.738 -6.552 -1.893 1.00 92.50 88 GLU A N 1
ATOM 691 C CA . GLU A 1 88 ? 1.445 -7.046 -3.064 1.00 92.50 88 GLU A CA 1
ATOM 692 C C . GLU A 1 88 ? 1.045 -6.198 -4.269 1.00 92.50 88 GLU A C 1
ATOM 694 O O . GLU A 1 88 ? -0.137 -5.920 -4.475 1.00 92.50 88 GLU A O 1
ATOM 699 N N . ILE A 1 89 ? 2.032 -5.774 -5.052 1.00 91.62 89 ILE A N 1
ATOM 700 C CA . ILE A 1 89 ? 1.839 -5.019 -6.288 1.00 91.62 89 ILE A CA 1
ATOM 701 C C . ILE A 1 89 ? 2.760 -5.575 -7.362 1.00 91.62 89 ILE A C 1
ATOM 703 O O . ILE A 1 89 ? 3.883 -5.988 -7.075 1.00 91.62 89 ILE A O 1
ATOM 707 N N . THR A 1 90 ? 2.294 -5.547 -8.603 1.00 91.00 90 THR A N 1
ATOM 708 C CA . THR A 1 90 ? 3.115 -5.828 -9.780 1.00 91.00 90 THR A CA 1
ATOM 709 C C . THR A 1 90 ? 3.523 -4.504 -10.410 1.00 91.00 90 THR A C 1
ATOM 711 O O . THR A 1 90 ? 2.681 -3.631 -10.607 1.00 91.00 90 THR A O 1
ATOM 714 N N . VAL A 1 91 ? 4.812 -4.343 -10.699 1.00 90.19 91 VAL A N 1
ATOM 715 C CA . VAL A 1 91 ? 5.353 -3.145 -11.351 1.00 90.19 91 VAL A CA 1
ATOM 716 C C . VAL A 1 91 ? 5.704 -3.507 -12.787 1.00 90.19 91 VAL A C 1
ATOM 718 O O . VAL A 1 91 ? 6.506 -4.414 -13.013 1.00 90.19 91 VAL A O 1
ATOM 721 N N . ASP A 1 92 ? 5.090 -2.821 -13.745 1.00 89.25 92 ASP A N 1
ATOM 722 C CA . ASP A 1 92 ? 5.400 -2.993 -15.162 1.00 89.25 92 ASP A CA 1
ATOM 723 C C . ASP A 1 92 ? 6.718 -2.296 -15.535 1.00 89.25 92 ASP A C 1
ATOM 725 O O . ASP A 1 92 ? 7.280 -1.498 -14.786 1.00 89.25 92 ASP A O 1
ATOM 729 N N . ILE A 1 93 ? 7.222 -2.588 -16.737 1.00 86.56 93 ILE A N 1
ATOM 730 C CA . ILE A 1 93 ? 8.489 -2.039 -17.253 1.00 86.56 93 ILE A CA 1
ATOM 731 C C . ILE A 1 93 ? 8.454 -0.503 -17.352 1.00 86.56 93 ILE A C 1
ATOM 733 O O . ILE A 1 93 ? 9.495 0.145 -17.260 1.00 86.56 93 ILE A O 1
ATOM 737 N N . ASP A 1 94 ? 7.271 0.081 -17.543 1.00 86.44 94 ASP A N 1
ATOM 738 C CA . ASP A 1 94 ? 7.060 1.530 -17.577 1.00 86.44 94 ASP A CA 1
ATOM 739 C C . ASP A 1 94 ? 6.988 2.171 -16.179 1.00 86.44 94 ASP A C 1
ATOM 741 O O . ASP A 1 94 ? 6.960 3.393 -16.072 1.00 86.44 94 ASP A O 1
ATOM 745 N N . GLY A 1 95 ? 6.998 1.363 -15.114 1.00 85.88 95 GLY A N 1
ATOM 746 C CA . GLY A 1 95 ? 6.836 1.811 -13.733 1.00 85.88 95 GLY A CA 1
ATOM 747 C C . GLY A 1 95 ? 5.378 1.918 -13.279 1.00 85.88 95 GLY A C 1
ATOM 748 O O . GLY A 1 95 ? 5.130 2.304 -12.135 1.00 85.88 95 GLY A O 1
ATOM 749 N N . SER A 1 96 ? 4.410 1.562 -14.131 1.00 87.44 96 SER A N 1
ATOM 750 C CA . SER A 1 96 ? 2.999 1.539 -13.750 1.00 87.44 96 SER A CA 1
ATOM 751 C C . SER A 1 96 ? 2.706 0.404 -12.765 1.00 87.44 96 SER A C 1
ATOM 753 O O . SER A 1 96 ? 3.316 -0.669 -12.798 1.00 87.44 96 SER A O 1
ATOM 755 N N . LEU A 1 97 ? 1.772 0.655 -11.846 1.00 90.44 97 LEU A N 1
ATOM 756 C CA . LEU A 1 97 ? 1.400 -0.290 -10.796 1.00 90.44 97 LEU A CA 1
ATOM 757 C C . LEU A 1 97 ? 0.149 -1.069 -11.210 1.00 90.44 97 LEU A C 1
ATOM 759 O O . LEU A 1 97 ? -0.893 -0.483 -11.513 1.00 90.44 97 LEU A O 1
ATOM 763 N N . LYS A 1 98 ? 0.238 -2.398 -11.186 1.00 89.56 98 LYS A N 1
ATOM 764 C CA . LYS A 1 98 ? -0.844 -3.334 -11.505 1.00 89.56 98 LYS A CA 1
ATOM 765 C C . LYS A 1 98 ? -1.059 -4.341 -10.383 1.00 89.56 98 LYS A C 1
ATOM 767 O O . LYS A 1 98 ? -0.216 -4.523 -9.507 1.00 89.56 98 LYS A O 1
ATOM 772 N N . ASP A 1 99 ? -2.227 -4.979 -10.412 1.00 90.00 99 ASP A N 1
ATOM 773 C CA . ASP A 1 99 ? -2.575 -6.112 -9.547 1.00 90.00 99 ASP A CA 1
ATOM 774 C C . ASP A 1 99 ? -2.365 -5.868 -8.044 1.00 90.00 99 ASP A C 1
ATOM 776 O O . ASP A 1 99 ? -1.940 -6.763 -7.318 1.00 90.00 99 ASP A O 1
ATOM 780 N N . ALA A 1 100 ? -2.690 -4.661 -7.566 1.00 91.75 100 ALA A N 1
ATOM 781 C CA . ALA A 1 100 ? -2.598 -4.332 -6.148 1.00 91.75 100 ALA A CA 1
ATOM 782 C C . ALA A 1 100 ? -3.547 -5.208 -5.314 1.00 91.75 100 ALA A C 1
ATOM 784 O O . ALA A 1 100 ? -4.771 -5.130 -5.457 1.00 91.75 100 ALA A O 1
ATOM 785 N N . LYS A 1 101 ? -2.970 -6.035 -4.439 1.00 92.44 101 LYS A N 1
ATOM 786 C CA . LYS A 1 101 ? -3.669 -7.011 -3.599 1.00 92.44 101 LYS A CA 1
ATOM 787 C C . LYS A 1 101 ? -3.221 -6.895 -2.156 1.00 92.44 101 LYS A C 1
ATOM 789 O O . LYS A 1 101 ? -2.040 -6.753 -1.862 1.00 92.44 101 LYS A O 1
ATOM 794 N N . ILE A 1 102 ? -4.166 -7.022 -1.237 1.00 94.75 102 ILE A N 1
ATOM 795 C CA . ILE A 1 102 ? -3.867 -7.052 0.192 1.00 94.75 102 ILE A CA 1
ATOM 796 C C . ILE A 1 102 ? -3.644 -8.506 0.594 1.00 94.75 102 ILE A C 1
ATOM 798 O O . ILE A 1 102 ? -4.560 -9.321 0.541 1.00 94.75 102 ILE A O 1
ATOM 802 N N . LEU A 1 103 ? -2.415 -8.829 0.993 1.00 94.12 103 LEU A N 1
ATOM 803 C CA . LEU A 1 103 ? -2.065 -10.151 1.518 1.00 94.12 103 LEU A CA 1
ATOM 804 C C . LEU A 1 103 ? -2.509 -10.299 2.972 1.00 94.12 103 LEU A C 1
ATOM 806 O O . LEU A 1 103 ? -2.902 -11.375 3.419 1.00 94.12 103 LEU A O 1
ATOM 810 N N . LYS A 1 104 ? -2.416 -9.203 3.725 1.00 93.50 104 LYS A N 1
ATOM 811 C CA . LYS A 1 104 ? -2.842 -9.133 5.116 1.00 93.50 104 LYS A CA 1
ATOM 812 C C . LYS A 1 104 ? -3.322 -7.724 5.419 1.00 93.50 104 LYS A C 1
ATOM 814 O O . LYS A 1 104 ? -2.512 -6.800 5.429 1.00 93.50 104 LYS A O 1
ATOM 819 N N . GLY A 1 105 ? -4.620 -7.603 5.655 1.00 91.81 105 GLY A N 1
ATOM 820 C CA . GLY A 1 105 ? -5.282 -6.358 6.020 1.00 91.81 105 GLY A CA 1
ATOM 821 C C . GLY A 1 105 ? -5.321 -6.113 7.524 1.00 91.81 105 GLY A C 1
ATOM 822 O O . GLY A 1 105 ? -4.906 -6.963 8.322 1.00 91.81 105 GLY A O 1
ATOM 823 N N . ILE A 1 106 ? -5.828 -4.941 7.901 1.00 91.50 106 ILE A N 1
ATOM 824 C CA . ILE A 1 106 ? -6.102 -4.577 9.302 1.00 91.50 106 ILE A CA 1
ATOM 825 C C . ILE A 1 106 ? -7.612 -4.450 9.518 1.00 91.50 106 ILE A C 1
ATOM 82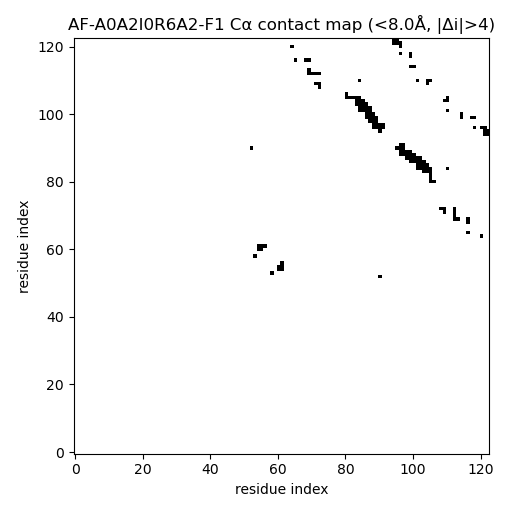7 O O . ILE A 1 106 ? -8.170 -5.092 10.406 1.00 91.50 106 ILE A O 1
ATOM 831 N N . SER A 1 107 ? -8.263 -3.639 8.690 1.00 91.31 107 SER A N 1
ATOM 832 C CA . SER A 1 107 ? -9.710 -3.457 8.620 1.00 91.31 107 SER A CA 1
ATOM 833 C C . SER A 1 107 ? -10.079 -3.035 7.204 1.00 91.31 107 SER A C 1
ATOM 835 O O . SER A 1 107 ? -9.262 -2.431 6.517 1.00 91.31 107 SER A O 1
ATOM 837 N N . GLU A 1 108 ? -11.313 -3.308 6.787 1.00 91.00 108 GLU A N 1
ATOM 838 C CA . GLU A 1 108 ? -11.795 -2.996 5.434 1.00 91.00 108 GLU A CA 1
ATOM 839 C C . GLU A 1 108 ? -11.603 -1.512 5.069 1.00 91.00 108 GLU A C 1
ATOM 841 O O . GLU A 1 108 ? -11.086 -1.192 4.006 1.00 91.00 108 GLU A O 1
ATOM 846 N N . GLU A 1 109 ? -11.886 -0.603 6.001 1.00 91.06 109 GLU A N 1
ATOM 847 C CA . GLU A 1 109 ? -11.729 0.844 5.796 1.00 91.06 109 GLU A CA 1
ATOM 848 C C . GLU A 1 109 ? -10.260 1.273 5.603 1.00 91.06 109 GLU A C 1
ATOM 850 O O . GLU A 1 109 ? -9.964 2.164 4.805 1.00 91.06 109 GLU A O 1
ATOM 855 N N . LEU A 1 110 ? -9.319 0.652 6.328 1.00 91.62 110 LEU A N 1
ATOM 856 C CA . LEU A 1 110 ? -7.883 0.926 6.165 1.00 91.62 110 LEU A CA 1
ATOM 857 C C . LEU A 1 110 ? -7.336 0.295 4.890 1.00 91.62 110 LEU A C 1
ATOM 859 O O . LEU A 1 110 ? -6.463 0.859 4.237 1.00 91.62 110 LEU A O 1
ATOM 863 N N . ASP A 1 111 ? -7.848 -0.877 4.555 1.00 93.25 111 ASP A N 1
ATOM 864 C CA . ASP A 1 111 ? -7.496 -1.646 3.377 1.00 93.25 111 ASP A CA 1
ATOM 865 C C . ASP A 1 111 ? -7.893 -0.892 2.093 1.00 93.25 111 ASP A C 1
ATOM 867 O O . ASP A 1 111 ? -7.092 -0.772 1.162 1.00 93.25 111 ASP A O 1
ATOM 871 N N . GLU A 1 112 ? -9.084 -0.292 2.064 1.00 93.25 112 GLU A N 1
ATOM 872 C CA . GLU A 1 112 ? -9.528 0.590 0.979 1.00 93.25 112 GLU A CA 1
ATOM 873 C C . GLU A 1 112 ? -8.612 1.807 0.806 1.00 93.25 112 GLU A C 1
ATOM 875 O O . GLU A 1 112 ? -8.197 2.136 -0.312 1.00 93.25 112 GLU A O 1
ATOM 880 N N . GLU A 1 113 ? -8.249 2.451 1.915 1.00 93.56 113 GLU A N 1
ATOM 881 C CA . GLU A 1 113 ? -7.353 3.602 1.904 1.00 93.56 113 GLU A CA 1
ATOM 882 C C . GLU A 1 113 ? -5.938 3.223 1.437 1.00 93.56 113 GLU A C 1
ATOM 884 O O . GLU A 1 113 ? -5.334 3.931 0.626 1.00 93.56 113 GLU A O 1
ATOM 889 N N . LEU A 1 114 ? -5.420 2.072 1.876 1.00 93.56 114 LEU A N 1
ATOM 890 C CA . LEU A 1 114 ? -4.147 1.522 1.408 1.00 93.56 114 LEU A CA 1
ATOM 891 C C . LEU A 1 114 ? -4.161 1.318 -0.107 1.00 93.56 114 LEU A C 1
ATOM 893 O O . LEU A 1 114 ? -3.239 1.756 -0.797 1.00 93.56 114 LEU A O 1
ATOM 897 N N . LEU A 1 115 ? -5.216 0.701 -0.644 1.00 93.06 115 LEU A N 1
ATOM 898 C CA . LEU A 1 115 ? -5.350 0.489 -2.085 1.00 93.06 115 LEU A CA 1
ATOM 899 C C . LEU A 1 115 ? -5.424 1.810 -2.851 1.00 93.06 115 LEU A C 1
ATOM 901 O O . LEU A 1 115 ? -4.850 1.903 -3.935 1.00 93.06 115 LEU A O 1
ATOM 905 N N . ARG A 1 116 ? -6.093 2.834 -2.313 1.00 94.00 116 ARG A N 1
ATOM 906 C CA . ARG A 1 116 ? -6.143 4.169 -2.925 1.00 94.00 116 ARG A CA 1
ATOM 907 C C . ARG A 1 116 ? -4.755 4.800 -3.000 1.00 94.00 116 ARG A C 1
ATOM 909 O O . ARG A 1 116 ? -4.357 5.260 -4.068 1.00 94.00 116 ARG A O 1
ATOM 916 N N . VAL A 1 117 ? -4.025 4.822 -1.885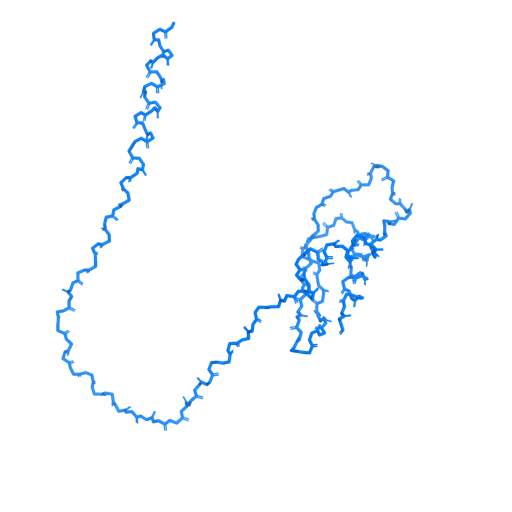 1.00 94.00 117 VAL A N 1
ATOM 917 C CA . VAL A 1 117 ? -2.683 5.421 -1.813 1.00 94.00 117 VAL A CA 1
ATOM 918 C C . VAL A 1 117 ? -1.722 4.695 -2.746 1.00 94.00 117 VAL A C 1
ATOM 920 O O . VAL A 1 117 ? -1.035 5.339 -3.530 1.00 94.00 117 VAL A O 1
ATOM 923 N N . VAL A 1 118 ? -1.725 3.361 -2.722 1.00 92.00 118 VAL A N 1
ATOM 924 C CA . VAL A 1 118 ? -0.862 2.542 -3.581 1.00 92.00 118 VAL A CA 1
ATOM 925 C C . VAL A 1 118 ? -1.193 2.739 -5.059 1.00 92.00 118 VAL A C 1
ATOM 927 O O . VAL A 1 118 ? -0.280 2.869 -5.864 1.00 92.00 118 VAL A O 1
ATOM 930 N N . LYS A 1 119 ? -2.471 2.826 -5.444 1.00 89.06 119 LYS A N 1
ATOM 931 C CA . LYS A 1 119 ? -2.851 3.103 -6.842 1.00 89.06 119 LYS A CA 1
ATOM 932 C C . LYS A 1 119 ? -2.406 4.487 -7.312 1.00 89.06 119 LYS A C 1
ATOM 934 O O . LYS A 1 119 ? -2.043 4.638 -8.470 1.00 89.06 119 LYS A O 1
ATOM 939 N N . ASN A 1 120 ? -2.411 5.473 -6.420 1.00 89.88 120 ASN A N 1
ATOM 940 C CA . ASN A 1 120 ? -1.991 6.840 -6.728 1.00 89.88 120 ASN A CA 1
ATOM 941 C C . ASN A 1 120 ? -0.468 7.040 -6.664 1.00 89.88 120 ASN A C 1
ATOM 943 O O . ASN A 1 120 ? 0.018 8.116 -7.008 1.00 89.88 120 ASN A O 1
ATOM 947 N N . MET A 1 121 ? 0.274 6.028 -6.209 1.00 85.75 121 MET A N 1
ATOM 948 C CA . MET A 1 121 ? 1.729 6.052 -6.063 1.00 85.75 121 MET A CA 1
ATOM 949 C C . MET A 1 121 ? 2.468 5.906 -7.407 1.00 85.75 121 MET A C 1
ATOM 951 O O . MET A 1 121 ? 3.682 6.088 -7.447 1.00 85.75 121 MET A O 1
ATOM 955 N N . SER A 1 122 ? 1.766 5.566 -8.496 1.00 75.31 122 SER A N 1
ATOM 956 C CA . SER A 1 122 ? 2.363 5.412 -9.828 1.00 75.31 122 SER A CA 1
ATOM 957 C C . SER A 1 122 ? 3.018 6.708 -10.318 1.00 75.31 122 SER A C 1
ATOM 959 O O . SER A 1 122 ? 2.430 7.783 -10.185 1.00 75.31 122 SER A O 1
ATOM 961 N N . ASN A 1 123 ? 4.209 6.561 -10.899 1.00 62.12 123 ASN A N 1
ATOM 962 C CA . ASN A 1 123 ? 5.020 7.623 -11.500 1.00 62.12 123 ASN A CA 1
ATOM 963 C C . ASN A 1 123 ? 4.608 7.907 -12.950 1.00 62.12 123 ASN A C 1
ATOM 965 O O . ASN A 1 123 ? 4.275 6.927 -13.654 1.00 62.12 123 ASN A O 1
#

Sequence (123 aa):
MKRFVLVLLFFALLILISQSGNPVISETIGNCDTISIQKDTSHIVKFISYPEASFPGGPEEMNKYIKENFQFPKSLTSESPYGRAFVEITVDIDGSLKDAKILKGISEELDEELLRVVKNMSN

Mean predicted aligned error: 16.71 Å

pLDDT: mean 79.08, std 15.36, range [45.94, 95.06]

Organism: NCBI:txid2058658

Solvent-accessible surface area (backbone atoms only — not comparable to full-atom values): 8371 Å² total; per-residue (Å²): 112,71,70,60,55,52,51,53,52,51,54,55,54,58,60,64,69,74,69,74,74,75,82,86,81,79,80,88,76,82,82,82,84,78,80,84,76,79,81,81,84,83,76,86,78,76,81,80,82,76,80,82,90,72,53,80,84,35,72,64,45,47,53,48,50,48,66,75,64,59,70,84,59,85,90,56,60,97,85,45,86,79,83,75,68,41,75,46,68,43,71,47,99,85,50,42,72,39,78,76,39,74,81,38,68,75,43,72,74,56,43,52,46,50,52,52,45,60,67,67,64,48,112

Radius of gyration: 27.99 Å; Cα contacts (8 Å, |Δi|>4): 75; chains: 1; bounding box: 53×52×78 Å

Foldseek 3Di:
DVVVVVVVVVVVVVVVVPPCPDPDDDDDDDDDPDDPPPPPDDDPPPPDDDDPDAQVVGPVVVVVLCVVQQDDDPVADPPAFDDDWDWDWDADPQRQTDDIDTPDDRDPRNVVSVVVSRNVSGD

Secondary structure (DSSP, 8-state):
-HHHHHHHHHHHHHHHHTT-PPP-------------------------PPPPP--TTHHHHHHHHHHHH----TT--TTS-----EEEEEE-TTS-EEEEEEEE-S-HHHHHHHHHHHHHT--